Protein AF-A0A2W2CKX4-F1 (afdb_monomer)

Structure (mmCIF, N/CA/C/O backbone):
data_AF-A0A2W2CKX4-F1
#
_entry.id   AF-A0A2W2CKX4-F1
#
loop_
_atom_site.group_PDB
_atom_site.id
_atom_site.type_symbol
_atom_site.label_atom_id
_atom_site.label_alt_id
_atom_site.label_comp_id
_atom_site.label_asym_id
_atom_site.label_entity_id
_atom_site.label_seq_id
_atom_site.pdbx_PDB_ins_code
_atom_site.Cartn_x
_atom_site.Cartn_y
_atom_site.Cartn_z
_atom_site.occupancy
_atom_site.B_iso_or_equiv
_atom_site.auth_seq_id
_atom_site.auth_comp_id
_atom_site.auth_asym_id
_atom_site.auth_atom_id
_atom_site.pdbx_PDB_model_num
ATOM 1 N N . MET A 1 1 ? 2.105 0.013 21.541 1.00 48.53 1 MET A N 1
ATOM 2 C CA . MET A 1 1 ? 2.061 0.654 20.203 1.00 48.53 1 MET A CA 1
ATOM 3 C C . MET A 1 1 ? 1.882 -0.472 19.194 1.00 48.53 1 MET A C 1
ATOM 5 O O . MET A 1 1 ? 2.541 -1.479 19.373 1.00 48.53 1 MET A O 1
ATO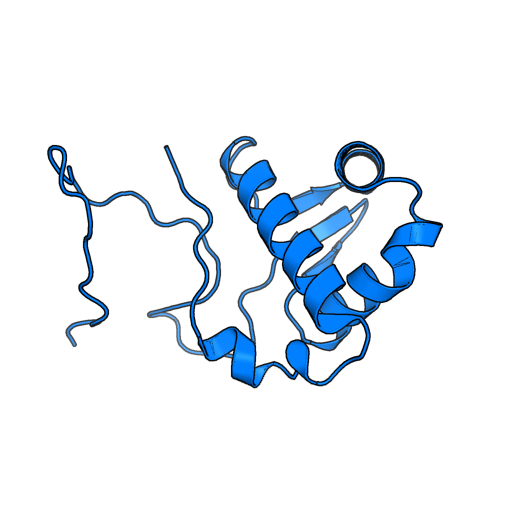M 9 N N . GLY A 1 2 ? 0.932 -0.388 18.254 1.00 50.91 2 GLY A N 1
ATOM 10 C CA . GLY A 1 2 ? 0.745 -1.472 17.276 1.00 50.91 2 GLY A CA 1
ATOM 11 C C . GLY A 1 2 ? 1.788 -1.342 16.178 1.00 50.91 2 GLY A C 1
ATOM 12 O O . GLY A 1 2 ? 1.948 -0.247 15.644 1.00 50.91 2 GLY A O 1
ATOM 13 N N . THR A 1 3 ? 2.508 -2.415 15.882 1.00 58.66 3 THR A N 1
ATOM 14 C CA . THR A 1 3 ? 3.509 -2.453 14.815 1.00 58.66 3 THR A CA 1
ATOM 15 C C . THR A 1 3 ? 2.902 -3.094 13.576 1.00 58.66 3 THR A C 1
ATOM 17 O O . THR A 1 3 ? 2.125 -4.045 13.675 1.00 58.66 3 THR A O 1
ATOM 20 N N . PHE A 1 4 ? 3.211 -2.523 12.411 1.00 68.25 4 PHE A N 1
ATOM 21 C CA . PHE A 1 4 ? 2.941 -3.180 11.141 1.00 68.25 4 PHE A CA 1
ATOM 22 C C . PHE A 1 4 ? 3.989 -4.270 10.987 1.00 68.25 4 PHE A C 1
ATOM 24 O O . PHE A 1 4 ? 5.178 -3.974 11.096 1.00 68.25 4 PHE A O 1
ATOM 31 N N . ASP A 1 5 ? 3.541 -5.500 10.796 1.00 67.38 5 ASP A N 1
ATOM 32 C CA . ASP A 1 5 ? 4.416 -6.651 10.650 1.00 67.38 5 ASP A CA 1
ATOM 33 C C . ASP A 1 5 ? 4.109 -7.347 9.333 1.00 67.38 5 ASP A C 1
ATOM 35 O O . ASP A 1 5 ? 2.965 -7.303 8.859 1.00 67.38 5 ASP A O 1
ATOM 39 N N . TRP A 1 6 ? 5.136 -7.954 8.753 1.00 71.88 6 TRP A N 1
ATOM 40 C CA . TRP A 1 6 ? 5.011 -8.706 7.521 1.00 71.88 6 TRP A CA 1
ATOM 41 C C . TRP A 1 6 ? 5.612 -10.102 7.661 1.00 71.88 6 TRP A C 1
ATOM 43 O O . TRP A 1 6 ? 6.492 -10.324 8.483 1.00 71.88 6 TRP A O 1
ATOM 53 N N . HIS A 1 7 ? 5.124 -11.047 6.866 1.00 72.50 7 HIS A N 1
ATOM 54 C CA . HIS A 1 7 ? 5.530 -12.440 6.920 1.00 72.50 7 HIS A CA 1
ATOM 55 C C . HIS A 1 7 ? 5.988 -12.906 5.529 1.00 72.50 7 HIS A C 1
ATOM 57 O O . HIS A 1 7 ? 5.705 -12.271 4.512 1.00 72.50 7 HIS A O 1
ATOM 63 N N . SER A 1 8 ? 6.773 -13.981 5.477 1.00 72.56 8 SER A N 1
ATOM 64 C CA . SER A 1 8 ? 7.434 -14.444 4.246 1.00 72.56 8 SER A CA 1
ATOM 65 C C . SER A 1 8 ? 6.476 -14.944 3.161 1.00 72.56 8 SER A C 1
ATOM 67 O O . SER A 1 8 ? 6.881 -15.138 2.022 1.00 72.56 8 SER A O 1
ATOM 69 N N . ASP A 1 9 ? 5.190 -15.112 3.459 1.00 71.06 9 ASP A N 1
ATOM 70 C CA . ASP A 1 9 ? 4.160 -15.438 2.472 1.00 71.06 9 ASP A CA 1
ATOM 71 C C . ASP A 1 9 ? 3.959 -14.317 1.441 1.00 71.06 9 ASP A C 1
ATOM 73 O O . ASP A 1 9 ? 3.447 -14.586 0.354 1.00 71.06 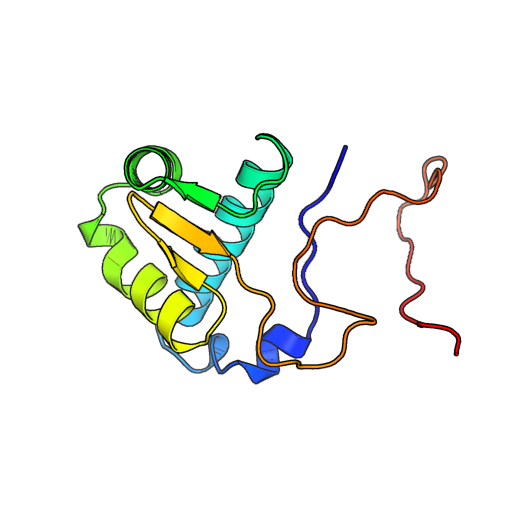9 ASP A O 1
ATOM 77 N N . ILE A 1 10 ? 4.455 -13.099 1.691 1.00 78.94 10 ILE A N 1
ATOM 78 C CA . ILE A 1 10 ? 4.550 -12.069 0.650 1.00 78.94 10 ILE A CA 1
ATOM 79 C C . ILE A 1 10 ? 5.377 -12.534 -0.559 1.00 78.94 10 ILE A C 1
ATOM 81 O O . ILE A 1 10 ? 5.079 -12.134 -1.683 1.00 78.94 10 ILE A O 1
ATOM 85 N N . ASP A 1 11 ? 6.352 -13.429 -0.367 1.00 79.81 11 ASP A N 1
ATOM 86 C CA . ASP A 1 11 ? 7.160 -13.987 -1.457 1.00 79.81 11 ASP A CA 1
ATOM 87 C C . ASP A 1 11 ? 6.290 -14.789 -2.440 1.00 79.81 11 ASP A C 1
ATOM 89 O O . ASP A 1 11 ? 6.597 -14.870 -3.627 1.00 79.81 11 ASP A O 1
ATOM 93 N N . SER A 1 12 ? 5.160 -15.336 -1.973 1.00 80.06 12 SER A N 1
ATOM 94 C CA . SER A 1 12 ? 4.214 -16.094 -2.802 1.00 80.06 12 SER A CA 1
ATOM 95 C C . SER A 1 12 ? 3.292 -15.220 -3.658 1.00 80.06 12 SER A C 1
ATOM 97 O O . SER A 1 12 ? 2.613 -15.730 -4.548 1.00 80.06 12 SER A O 1
ATOM 99 N N . THR A 1 13 ? 3.272 -13.905 -3.419 1.00 81.25 13 THR A N 1
ATOM 100 C CA . THR A 1 13 ? 2.424 -12.955 -4.162 1.00 81.25 13 THR A CA 1
ATOM 101 C C . THR A 1 13 ? 2.982 -12.606 -5.543 1.00 81.25 13 THR A C 1
ATOM 103 O O . THR A 1 13 ? 2.291 -11.983 -6.342 1.00 81.25 13 THR A O 1
ATOM 106 N N . GLY A 1 14 ? 4.237 -12.976 -5.822 1.00 85.94 14 GLY A N 1
ATOM 107 C CA . GLY A 1 14 ? 4.952 -12.575 -7.034 1.00 85.94 14 GLY A CA 1
ATOM 108 C C . GLY A 1 14 ? 5.498 -11.145 -6.983 1.00 85.94 14 GLY A C 1
ATOM 109 O O . GLY A 1 14 ? 6.186 -10.741 -7.912 1.00 85.94 14 GLY A O 1
ATOM 110 N N . LEU A 1 15 ? 5.274 -10.387 -5.897 1.00 89.12 15 LEU A N 1
ATOM 111 C CA . LEU A 1 15 ? 5.688 -8.982 -5.760 1.00 89.12 15 LEU A CA 1
ATOM 112 C C . LEU A 1 15 ? 7.143 -8.735 -6.182 1.00 89.12 15 LEU A C 1
ATOM 114 O O . LEU A 1 15 ? 7.419 -7.790 -6.916 1.00 89.12 15 LEU A O 1
ATOM 118 N N . PHE A 1 16 ? 8.068 -9.588 -5.741 1.00 91.25 16 PHE A N 1
ATOM 119 C CA . PHE A 1 16 ? 9.504 -9.431 -5.993 1.00 91.25 16 PHE A CA 1
ATOM 120 C C . PHE A 1 16 ? 9.971 -9.940 -7.364 1.00 91.25 16 PHE A C 1
ATOM 122 O O . PHE A 1 16 ? 11.144 -9.787 -7.699 1.00 91.25 16 PHE A O 1
ATOM 129 N N . GLU A 1 17 ? 9.077 -10.521 -8.165 1.00 92.38 17 GLU A N 1
ATOM 130 C CA . GLU A 1 17 ? 9.359 -10.925 -9.547 1.00 92.38 17 GLU A CA 1
ATOM 131 C C . GLU A 1 17 ? 9.236 -9.743 -10.528 1.00 92.38 17 GLU A C 1
ATOM 133 O O . GLU A 1 17 ? 9.734 -9.814 -11.653 1.00 92.38 17 GLU A O 1
ATOM 138 N N . HIS A 1 18 ? 8.613 -8.640 -10.098 1.00 90.38 18 HIS A N 1
ATOM 139 C CA . HIS A 1 18 ? 8.442 -7.422 -10.889 1.00 90.38 18 HIS A CA 1
ATOM 140 C C . HIS A 1 18 ? 9.607 -6.441 -10.706 1.00 90.38 18 HIS A C 1
ATOM 142 O O . HIS A 1 18 ? 10.176 -6.319 -9.620 1.00 90.38 18 HIS A O 1
ATOM 148 N N . GLU A 1 19 ? 9.914 -5.671 -11.756 1.00 89.62 19 GLU A N 1
ATOM 149 C CA . GLU A 1 19 ? 10.958 -4.632 -11.724 1.00 89.62 19 GLU A CA 1
ATOM 150 C C . GLU A 1 19 ? 10.711 -3.570 -10.638 1.00 89.62 19 GLU A C 1
ATOM 152 O O . GLU A 1 19 ? 11.650 -3.139 -9.968 1.00 89.62 19 GLU A O 1
ATOM 157 N N . ASP A 1 20 ? 9.438 -3.251 -10.384 1.00 88.25 20 ASP A N 1
ATOM 158 C CA . ASP A 1 20 ? 9.001 -2.295 -9.362 1.00 88.25 20 ASP A CA 1
ATOM 159 C C . ASP A 1 20 ? 8.767 -2.942 -7.983 1.00 88.25 20 ASP A C 1
ATOM 161 O O . ASP A 1 20 ? 8.346 -2.274 -7.036 1.00 88.25 20 ASP A O 1
ATOM 165 N N . GLY A 1 21 ? 9.046 -4.241 -7.826 1.00 91.81 21 GLY A N 1
ATOM 166 C CA . GLY A 1 21 ? 8.688 -5.024 -6.639 1.00 91.81 21 GLY A CA 1
ATOM 167 C C . GLY A 1 21 ? 9.246 -4.473 -5.327 1.00 91.81 21 GLY A C 1
ATOM 168 O O . GLY A 1 21 ? 8.536 -4.376 -4.327 1.00 91.81 21 GLY A O 1
ATOM 169 N N . LEU A 1 22 ? 10.510 -4.041 -5.328 1.00 92.50 22 LEU A N 1
ATOM 170 C CA . LEU A 1 22 ? 11.144 -3.450 -4.143 1.00 92.50 22 LEU A CA 1
ATOM 171 C C . LEU A 1 22 ? 10.571 -2.068 -3.798 1.00 92.50 22 LEU A C 1
ATOM 173 O O . LEU A 1 22 ? 10.434 -1.739 -2.617 1.00 92.50 22 LEU A O 1
ATOM 177 N N . ALA A 1 23 ? 10.222 -1.267 -4.808 1.00 91.94 23 ALA A N 1
ATOM 178 C CA . ALA A 1 23 ? 9.601 0.040 -4.608 1.00 91.94 23 ALA A CA 1
ATOM 179 C C . ALA A 1 23 ? 8.178 -0.119 -4.049 1.00 91.94 23 ALA A C 1
ATOM 181 O O . ALA A 1 23 ? 7.835 0.500 -3.038 1.00 91.94 23 ALA A O 1
ATOM 182 N N . ALA A 1 24 ? 7.398 -1.037 -4.623 1.00 91.69 24 ALA A N 1
ATOM 183 C CA . ALA A 1 24 ? 6.068 -1.404 -4.153 1.00 91.69 24 ALA A CA 1
ATOM 184 C C . ALA A 1 24 ? 6.086 -1.961 -2.724 1.00 91.69 24 ALA A C 1
ATOM 186 O O . ALA A 1 24 ? 5.291 -1.538 -1.883 1.00 91.69 24 ALA A O 1
ATOM 187 N N . PHE A 1 25 ? 7.042 -2.831 -2.398 1.00 91.38 25 PHE A N 1
ATOM 188 C CA . PHE A 1 25 ? 7.235 -3.305 -1.031 1.00 91.38 25 PHE A CA 1
ATOM 189 C C . PHE A 1 25 ? 7.560 -2.159 -0.061 1.00 91.38 25 PHE A C 1
ATOM 191 O O . PHE A 1 25 ? 6.965 -2.063 1.014 1.00 91.38 25 PHE A O 1
ATOM 198 N N . GLY A 1 26 ? 8.450 -1.239 -0.445 1.00 90.44 26 GLY A N 1
ATOM 199 C CA . GLY A 1 26 ? 8.779 -0.059 0.358 1.00 90.44 26 GLY A CA 1
ATOM 200 C C . GLY A 1 26 ? 7.570 0.849 0.613 1.00 90.44 26 GLY A C 1
ATOM 201 O O . GLY A 1 26 ? 7.360 1.303 1.744 1.00 90.44 26 GLY A O 1
ATOM 202 N N . LEU A 1 27 ? 6.744 1.073 -0.414 1.00 90.81 27 LEU A N 1
ATOM 203 C CA . LEU A 1 27 ? 5.470 1.784 -0.302 1.00 90.81 27 LEU A CA 1
ATOM 204 C C . LEU A 1 27 ? 4.538 1.081 0.693 1.00 90.81 27 LEU A C 1
ATOM 206 O O . LEU A 1 27 ? 4.011 1.716 1.610 1.00 90.81 27 LEU A O 1
ATOM 210 N N . TRP A 1 28 ? 4.388 -0.234 0.557 1.00 89.56 28 TRP A N 1
ATOM 211 C CA . TRP A 1 28 ? 3.524 -1.053 1.398 1.00 89.56 28 TRP A CA 1
ATOM 212 C C . TRP A 1 28 ? 3.950 -1.043 2.874 1.00 89.56 28 TRP A C 1
ATOM 214 O O . TRP A 1 28 ? 3.117 -0.775 3.741 1.00 89.56 28 TRP A O 1
ATOM 224 N N . ILE A 1 29 ? 5.245 -1.204 3.176 1.00 88.19 29 ILE A N 1
ATOM 225 C CA . ILE A 1 29 ? 5.786 -1.130 4.547 1.00 88.19 29 ILE A CA 1
ATOM 226 C C . ILE A 1 29 ? 5.529 0.241 5.185 1.00 88.19 29 ILE A C 1
ATOM 228 O O . ILE A 1 29 ? 5.133 0.334 6.353 1.00 88.19 29 ILE A O 1
ATOM 232 N N . ARG A 1 30 ? 5.744 1.330 4.439 1.00 88.88 30 ARG A N 1
ATOM 233 C CA . ARG A 1 30 ? 5.540 2.686 4.963 1.00 88.88 30 ARG A CA 1
ATOM 234 C C . ARG A 1 30 ? 4.058 3.005 5.172 1.00 88.88 30 ARG A C 1
ATOM 236 O O . ARG A 1 30 ? 3.718 3.604 6.191 1.00 88.88 30 ARG A O 1
ATOM 243 N N . ALA A 1 31 ? 3.188 2.604 4.245 1.00 88.81 31 ALA A N 1
ATOM 244 C CA . ALA A 1 31 ? 1.736 2.759 4.355 1.00 88.81 31 ALA A CA 1
ATOM 245 C C . ALA A 1 31 ? 1.181 1.969 5.544 1.00 88.81 31 ALA A C 1
ATOM 247 O O . ALA A 1 31 ? 0.417 2.505 6.352 1.00 88.81 31 ALA A O 1
ATOM 248 N N . GLY A 1 32 ? 1.658 0.733 5.698 1.00 84.94 32 GLY A N 1
ATOM 249 C CA . GLY A 1 32 ? 1.438 -0.091 6.870 1.00 84.94 32 GLY A CA 1
ATOM 250 C C . GLY A 1 32 ? 1.827 0.671 8.123 1.00 84.94 32 GLY A C 1
ATOM 251 O O . GLY A 1 32 ? 0.961 1.097 8.874 1.00 84.94 32 GLY A O 1
ATOM 252 N N . THR A 1 33 ? 3.109 0.980 8.299 1.00 83.06 33 THR A N 1
ATOM 253 C CA . THR A 1 33 ? 3.618 1.730 9.463 1.00 83.06 33 THR A CA 1
ATOM 254 C C . THR A 1 33 ? 2.799 2.988 9.787 1.00 83.06 33 THR A C 1
ATOM 256 O O . THR A 1 33 ? 2.456 3.215 10.950 1.00 83.06 33 THR A O 1
ATOM 259 N N . TRP A 1 34 ? 2.436 3.789 8.777 1.00 85.56 34 TRP A N 1
ATOM 260 C CA . TRP A 1 34 ? 1.613 4.983 8.968 1.00 85.56 34 TRP A CA 1
ATOM 261 C C . TRP A 1 34 ? 0.225 4.643 9.513 1.00 85.56 34 TRP A C 1
ATOM 263 O O . TRP A 1 34 ? -0.161 5.187 10.551 1.00 85.56 34 TRP A O 1
ATOM 273 N N . THR A 1 35 ? -0.504 3.714 8.886 1.00 78.88 35 THR A N 1
ATOM 274 C CA . THR A 1 35 ? -1.847 3.323 9.353 1.00 78.88 35 THR A CA 1
ATOM 275 C C . THR A 1 35 ? -1.817 2.787 10.788 1.00 78.88 35 THR A C 1
ATOM 277 O O . THR A 1 35 ? -2.779 2.974 11.528 1.00 78.88 35 THR A O 1
ATOM 280 N N . GLY A 1 36 ? -0.687 2.248 11.251 1.00 72.38 36 GLY A N 1
ATOM 281 C CA . GLY A 1 36 ? -0.481 1.804 12.636 1.00 72.38 36 GLY A CA 1
ATOM 282 C C . GLY A 1 36 ? -0.463 2.902 13.676 1.00 72.38 36 GLY A C 1
ATOM 283 O O . GLY A 1 36 ? -1.005 2.739 14.772 1.00 72.38 36 GLY A O 1
ATOM 284 N N . GLY A 1 37 ? 0.127 4.038 13.308 1.00 71.94 37 GLY A N 1
ATOM 285 C CA . GLY A 1 37 ? 0.065 5.271 14.085 1.00 71.94 37 GLY A CA 1
ATOM 286 C C . GLY A 1 37 ? -1.274 6.003 13.956 1.00 71.94 37 GLY A C 1
ATOM 287 O O . GLY A 1 37 ? -1.607 6.805 14.823 1.00 71.94 37 GLY A O 1
ATOM 288 N N . HIS A 1 38 ? -2.061 5.704 12.917 1.00 70.56 38 HIS A N 1
ATOM 289 C CA . HIS A 1 38 ? -3.257 6.459 12.525 1.00 70.56 38 HIS A CA 1
ATOM 290 C C . HIS A 1 38 ? -4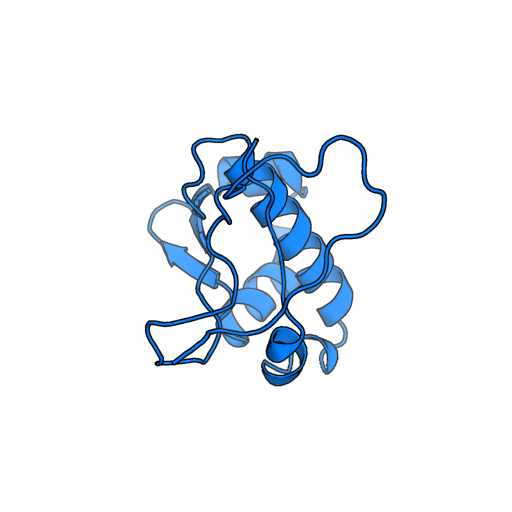.519 5.591 12.574 1.00 70.56 38 HIS A C 1
ATOM 292 O O . HIS A 1 38 ? -5.221 5.387 11.587 1.00 70.56 38 HIS A O 1
ATOM 298 N N . GLY A 1 39 ? -4.810 5.059 13.763 1.00 66.69 39 GLY A N 1
ATOM 299 C CA . GLY A 1 39 ? -6.067 4.355 14.038 1.00 66.69 39 GLY A CA 1
ATOM 300 C C . GLY A 1 39 ? -6.102 2.884 13.621 1.00 66.69 39 GLY A C 1
ATOM 301 O O . GLY A 1 39 ? -7.116 2.237 13.855 1.00 66.69 39 GLY A O 1
ATOM 302 N N . ARG A 1 40 ? -5.005 2.337 13.076 1.00 68.81 40 ARG A N 1
ATOM 303 C CA . ARG A 1 40 ? -4.873 0.924 12.666 1.00 68.81 40 ARG A CA 1
ATOM 304 C C . ARG A 1 40 ? -5.926 0.499 11.643 1.00 68.81 40 ARG A C 1
ATOM 306 O O . ARG A 1 40 ? -6.413 -0.624 11.653 1.00 68.81 40 ARG A O 1
ATOM 313 N N . THR A 1 41 ? -6.293 1.417 10.757 1.00 70.94 41 THR A N 1
ATOM 314 C CA . THR A 1 41 ? -7.395 1.218 9.807 1.00 70.94 41 THR A CA 1
ATOM 315 C C . THR A 1 41 ? -7.018 0.305 8.643 1.00 70.94 41 THR A C 1
ATOM 317 O O . THR A 1 41 ? -7.904 -0.244 7.989 1.00 70.94 41 THR A O 1
ATOM 320 N N . GLY A 1 42 ? -5.719 0.186 8.342 1.00 78.69 42 GLY A N 1
ATOM 321 C CA . GLY A 1 42 ? -5.245 -0.423 7.099 1.00 78.69 42 GLY A CA 1
ATOM 322 C C . GLY A 1 42 ? -5.732 0.321 5.852 1.00 78.69 42 GLY A C 1
ATOM 323 O O . GLY A 1 42 ? -5.705 -0.242 4.771 1.00 78.69 42 GLY A O 1
ATOM 324 N N . PHE A 1 43 ? -6.218 1.558 5.983 1.00 86.25 43 PHE A N 1
ATOM 325 C CA . PHE A 1 43 ? -6.707 2.368 4.872 1.00 86.25 43 PHE A CA 1
ATOM 326 C C . PHE A 1 43 ? -5.848 3.619 4.724 1.00 86.25 43 PHE A C 1
ATOM 328 O O . PHE A 1 43 ? -5.642 4.347 5.699 1.00 86.25 43 PHE A O 1
ATOM 335 N N . VAL A 1 44 ? -5.392 3.890 3.503 1.00 88.75 44 VAL A N 1
ATOM 336 C CA . VAL A 1 44 ? -4.650 5.105 3.160 1.00 88.75 44 VAL A CA 1
ATOM 337 C C . VAL A 1 44 ? -5.431 5.885 2.112 1.00 88.75 44 VAL A C 1
ATOM 339 O O . VAL A 1 44 ? -5.669 5.399 1.009 1.00 88.75 44 VAL A O 1
ATOM 342 N N . GLY A 1 45 ? -5.834 7.109 2.456 1.00 90.38 45 GLY A N 1
ATOM 343 C CA . GLY A 1 45 ? -6.551 7.992 1.537 1.00 90.38 45 GLY A CA 1
ATOM 344 C C . GLY A 1 45 ? -5.658 8.535 0.418 1.00 90.38 45 GLY A C 1
ATOM 345 O O . GLY A 1 45 ? -4.453 8.684 0.604 1.00 90.38 45 GLY A O 1
ATOM 346 N N . ASP A 1 46 ? -6.244 8.927 -0.713 1.00 90.00 46 ASP A N 1
ATOM 347 C CA . ASP A 1 46 ? -5.521 9.471 -1.876 1.00 90.00 46 ASP A CA 1
ATOM 348 C C . ASP A 1 46 ? -4.684 10.710 -1.529 1.00 90.00 46 ASP A C 1
ATOM 350 O O . ASP A 1 46 ? -3.552 10.868 -1.986 1.00 90.00 46 ASP A O 1
ATOM 354 N N . ALA A 1 47 ? -5.230 11.599 -0.696 1.00 88.06 47 ALA A N 1
ATOM 355 C CA . ALA A 1 47 ? -4.503 12.770 -0.212 1.00 88.06 47 ALA A CA 1
ATOM 356 C C . ALA A 1 47 ? -3.310 12.370 0.669 1.00 88.06 47 ALA A C 1
ATOM 358 O O . ALA A 1 47 ? -2.232 12.947 0.549 1.00 88.06 47 ALA A O 1
ATOM 359 N N . GLN A 1 48 ? -3.492 11.346 1.505 1.00 88.12 48 GLN A N 1
ATOM 360 C CA . GLN A 1 48 ? -2.451 10.859 2.399 1.00 88.12 48 GLN A CA 1
ATOM 361 C C . GLN A 1 48 ? -1.346 10.126 1.639 1.00 88.12 48 GLN A C 1
ATOM 363 O O . GLN A 1 48 ? -0.171 10.297 1.952 1.00 88.12 48 GLN A O 1
ATOM 368 N N . LEU A 1 49 ? -1.713 9.345 0.622 1.00 87.62 49 LEU A N 1
ATOM 369 C CA . LEU A 1 49 ? -0.774 8.722 -0.303 1.00 87.62 49 LEU A CA 1
ATOM 370 C C . LEU A 1 49 ? 0.140 9.774 -0.934 1.00 87.62 49 LEU A C 1
ATOM 372 O O . LEU A 1 49 ? 1.358 9.616 -0.914 1.00 87.62 49 LEU A O 1
ATOM 376 N N . ARG A 1 50 ? -0.438 10.886 -1.402 1.00 85.38 50 ARG A N 1
ATOM 377 C CA . ARG A 1 50 ? 0.342 11.991 -1.974 1.00 85.38 50 ARG A CA 1
ATOM 378 C C . ARG A 1 50 ? 1.293 12.634 -0.969 1.00 85.38 50 ARG A C 1
ATOM 380 O O . ARG A 1 50 ? 2.430 12.947 -1.302 1.00 85.38 50 ARG A O 1
ATOM 387 N N . GLU A 1 51 ? 0.835 12.829 0.263 1.00 85.19 51 GLU A N 1
ATOM 388 C CA . GLU A 1 51 ? 1.647 13.427 1.326 1.00 85.19 51 GLU A CA 1
ATOM 389 C C . GLU A 1 51 ? 2.807 12.518 1.763 1.00 85.19 51 GLU A C 1
ATOM 391 O O . GLU A 1 51 ? 3.919 12.990 1.987 1.00 85.19 51 GLU A O 1
ATOM 396 N N . LEU A 1 52 ? 2.567 11.209 1.879 1.00 78.81 52 LEU A N 1
ATOM 397 C CA . LEU A 1 52 ? 3.561 10.257 2.379 1.00 78.81 52 LEU A CA 1
ATOM 398 C C . LEU A 1 52 ? 4.587 9.847 1.319 1.00 78.81 52 LEU A C 1
ATOM 400 O O . LEU A 1 52 ? 5.733 9.531 1.672 1.00 78.81 52 LEU A O 1
ATOM 404 N N . PHE A 1 53 ? 4.170 9.808 0.051 1.00 81.12 53 PHE A N 1
ATOM 405 C CA . PHE A 1 53 ? 4.887 9.090 -1.003 1.00 81.12 53 PHE A CA 1
ATOM 406 C C . PHE A 1 53 ? 5.188 9.905 -2.260 1.00 81.12 53 PHE A C 1
ATOM 408 O O . PHE A 1 53 ? 5.911 9.402 -3.110 1.00 81.12 53 PHE A O 1
ATOM 415 N N . GLY A 1 54 ? 4.729 11.155 -2.356 1.00 75.94 54 GLY A N 1
ATOM 416 C CA . GLY A 1 54 ? 4.993 12.013 -3.514 1.00 75.94 54 GLY A CA 1
ATOM 417 C C . GLY A 1 54 ? 3.820 12.077 -4.489 1.00 75.94 54 GLY A C 1
ATOM 418 O O . GLY A 1 54 ? 2.702 11.667 -4.177 1.00 75.94 54 GLY A O 1
ATOM 419 N N . ALA A 1 55 ? 4.033 12.665 -5.666 1.00 64.56 55 ALA A N 1
ATOM 420 C CA . ALA A 1 55 ? 2.948 12.838 -6.629 1.00 64.56 55 ALA A CA 1
ATOM 421 C C . ALA A 1 55 ? 2.389 11.473 -7.069 1.00 64.56 55 ALA A C 1
ATOM 423 O O . ALA A 1 55 ? 3.136 10.520 -7.263 1.00 64.56 55 ALA A O 1
ATOM 424 N N . SER A 1 56 ? 1.069 11.373 -7.264 1.00 64.38 56 SER A N 1
ATOM 425 C CA . SER A 1 56 ? 0.399 10.103 -7.599 1.00 64.38 56 SER A CA 1
ATOM 426 C C . SER A 1 56 ? 0.942 9.426 -8.855 1.00 64.38 56 SER A C 1
ATOM 428 O O . SER A 1 56 ? 0.857 8.209 -8.965 1.00 64.38 56 SER A O 1
ATOM 430 N N . ASP A 1 57 ? 1.488 10.210 -9.782 1.00 69.56 57 ASP A N 1
ATOM 431 C CA . ASP A 1 57 ? 2.033 9.712 -11.043 1.00 69.56 57 ASP A CA 1
ATOM 432 C C . ASP A 1 57 ? 3.388 9.015 -10.839 1.00 69.56 57 ASP A C 1
ATOM 434 O O . ASP A 1 57 ? 3.728 8.120 -11.606 1.00 69.56 57 ASP A O 1
ATOM 438 N N . GLU A 1 58 ? 4.130 9.383 -9.787 1.00 68.38 58 GLU A N 1
ATOM 439 C CA . GLU A 1 58 ? 5.422 8.781 -9.435 1.00 68.38 58 GLU A CA 1
ATOM 440 C C . GLU A 1 58 ? 5.261 7.415 -8.762 1.00 68.38 58 GLU A C 1
ATOM 442 O O . GLU A 1 58 ? 6.157 6.597 -8.882 1.00 68.38 58 GLU A O 1
ATOM 447 N N . ILE A 1 59 ? 4.123 7.166 -8.098 1.00 77.31 59 ILE A N 1
ATOM 448 C CA . ILE A 1 59 ? 3.837 5.909 -7.377 1.00 77.31 59 ILE A CA 1
ATOM 449 C C . ILE A 1 59 ? 2.803 5.018 -8.084 1.00 77.31 59 ILE A C 1
ATOM 451 O O . ILE A 1 59 ? 2.290 4.051 -7.515 1.00 77.31 59 ILE A O 1
ATOM 455 N N . ALA A 1 60 ? 2.392 5.392 -9.298 1.00 84.75 60 ALA A N 1
ATOM 456 C CA . ALA A 1 60 ? 1.292 4.734 -9.996 1.00 84.75 60 ALA A CA 1
ATOM 457 C C . ALA A 1 60 ? 1.615 3.273 -10.356 1.00 84.75 60 ALA A C 1
ATOM 459 O O . ALA A 1 60 ? 0.705 2.439 -10.359 1.00 84.75 60 ALA A O 1
ATOM 460 N N . GLY A 1 61 ? 2.885 2.970 -10.654 1.00 89.50 61 GLY A N 1
ATOM 461 C CA . GLY A 1 61 ? 3.356 1.614 -10.948 1.00 89.50 61 GLY A CA 1
ATOM 462 C C . GLY A 1 61 ? 3.299 0.724 -9.710 1.00 89.50 61 GLY A C 1
ATOM 463 O O . GLY A 1 61 ? 2.690 -0.342 -9.735 1.00 89.50 61 GLY A O 1
ATOM 464 N N . GLU A 1 62 ? 3.811 1.224 -8.592 1.00 91.88 62 GLU A N 1
ATOM 465 C CA . GLU A 1 62 ? 3.846 0.553 -7.298 1.00 91.88 62 GLU A CA 1
ATOM 466 C C . GLU A 1 62 ? 2.444 0.282 -6.762 1.00 91.88 62 GLU A C 1
ATOM 468 O O . GLU A 1 62 ? 2.144 -0.830 -6.338 1.00 91.88 62 GLU A O 1
ATOM 473 N N . VAL A 1 63 ? 1.557 1.281 -6.809 1.00 91.56 63 VAL A N 1
ATOM 474 C CA . VAL A 1 63 ? 0.162 1.121 -6.377 1.00 91.56 63 VAL A CA 1
ATOM 475 C C . VAL A 1 63 ? -0.560 0.103 -7.254 1.00 91.56 63 VAL A C 1
ATOM 477 O O . VAL A 1 63 ? -1.280 -0.746 -6.729 1.00 91.56 63 VAL A O 1
ATOM 480 N N . ARG A 1 64 ? -0.365 0.156 -8.580 1.00 92.25 64 ARG A N 1
ATOM 481 C CA . ARG A 1 64 ? -0.943 -0.840 -9.489 1.00 92.25 64 ARG A CA 1
ATOM 482 C C . ARG A 1 64 ? -0.443 -2.236 -9.139 1.00 92.25 64 ARG A C 1
ATOM 484 O O . ARG A 1 64 ? -1.269 -3.135 -9.033 1.00 92.25 64 ARG A O 1
ATOM 491 N N . LEU A 1 65 ? 0.861 -2.391 -8.927 1.00 92.50 65 LEU A N 1
ATOM 492 C CA . LEU A 1 6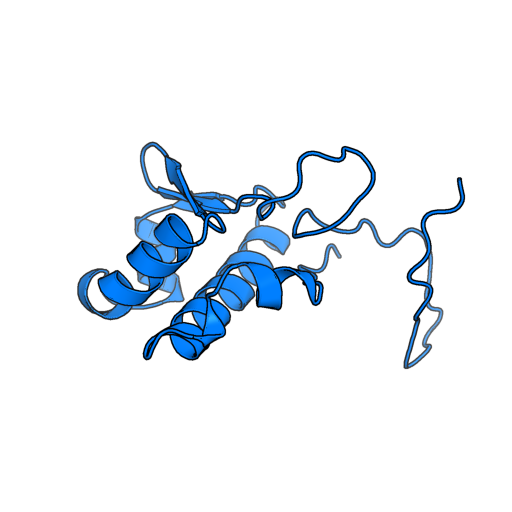5 ? 1.464 -3.670 -8.590 1.00 92.50 65 LEU A CA 1
ATOM 493 C C . LEU A 1 65 ? 0.910 -4.215 -7.268 1.00 92.50 65 LEU A C 1
ATOM 495 O O . LEU A 1 65 ? 0.494 -5.365 -7.222 1.00 92.50 65 LEU A O 1
ATOM 499 N N . LEU A 1 66 ? 0.808 -3.392 -6.218 1.00 91.31 66 LEU A N 1
ATOM 500 C CA . LEU A 1 66 ? 0.226 -3.806 -4.934 1.00 91.31 66 LEU A CA 1
ATOM 501 C C . LEU A 1 66 ? -1.231 -4.266 -5.057 1.00 91.31 66 LEU A C 1
ATOM 503 O O . LEU A 1 66 ? -1.639 -5.180 -4.341 1.00 91.31 66 LEU A O 1
ATOM 507 N N . VAL A 1 67 ? -2.014 -3.657 -5.951 1.00 90.94 67 VAL A N 1
ATOM 508 C CA . VAL A 1 67 ? -3.381 -4.109 -6.249 1.00 90.94 67 VAL A CA 1
ATOM 509 C C . VAL A 1 67 ? -3.373 -5.410 -7.053 1.00 90.94 67 VAL A C 1
ATOM 511 O O . VAL A 1 67 ? -4.141 -6.319 -6.755 1.00 90.94 67 VAL A O 1
ATOM 514 N N . GLU A 1 68 ? -2.495 -5.520 -8.049 1.00 90.31 68 GLU A N 1
ATOM 515 C CA . GLU A 1 68 ? -2.356 -6.706 -8.901 1.00 90.31 68 GLU A CA 1
ATOM 516 C C . GLU A 1 68 ? -1.960 -7.951 -8.099 1.00 90.31 68 GLU A C 1
ATOM 518 O O . GLU A 1 68 ? -2.576 -9.003 -8.265 1.00 90.31 68 GLU A O 1
ATOM 523 N N . VAL A 1 69 ? -1.006 -7.819 -7.173 1.00 87.50 69 VAL A N 1
ATOM 524 C CA . VAL A 1 69 ? -0.550 -8.923 -6.311 1.00 87.50 69 VAL A CA 1
ATOM 525 C C . VAL A 1 69 ? -1.459 -9.167 -5.098 1.00 87.50 69 VAL A C 1
ATOM 527 O O . VAL A 1 69 ? -1.128 -9.951 -4.208 1.00 87.50 69 VAL A O 1
ATOM 530 N N . GLY A 1 70 ? -2.610 -8.487 -5.034 1.00 85.88 70 GLY A N 1
ATOM 531 C CA . GLY A 1 70 ? -3.626 -8.697 -4.001 1.00 85.88 70 GLY A CA 1
ATOM 532 C C . GLY A 1 70 ? -3.230 -8.208 -2.609 1.00 85.88 70 GLY A C 1
ATOM 533 O O . GLY A 1 70 ? -3.813 -8.642 -1.619 1.00 85.88 70 GLY A O 1
ATOM 534 N N . LEU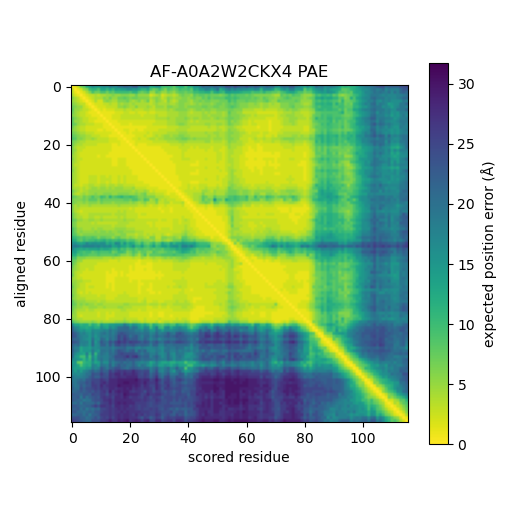 A 1 71 ? -2.248 -7.311 -2.509 1.00 86.06 71 LEU A N 1
ATOM 535 C CA . LEU A 1 71 ? -1.867 -6.689 -1.245 1.00 86.06 71 LEU A CA 1
ATOM 536 C C . LEU A 1 71 ? -2.727 -5.470 -0.932 1.00 86.06 71 LEU A C 1
ATOM 538 O O . LEU A 1 71 ? -2.904 -5.174 0.247 1.00 86.06 71 LEU A O 1
ATOM 542 N N . TRP A 1 72 ? -3.255 -4.768 -1.939 1.00 90.69 72 TRP A N 1
ATOM 543 C CA . TRP A 1 72 ? -4.147 -3.612 -1.797 1.00 90.69 72 TRP A CA 1
ATOM 544 C C . TRP A 1 72 ? -5.453 -3.787 -2.586 1.00 90.69 72 TRP A C 1
ATOM 546 O O . TRP A 1 72 ? -5.503 -4.462 -3.608 1.00 90.69 72 TRP A O 1
ATOM 556 N N . GLU A 1 73 ? -6.501 -3.094 -2.153 1.00 87.81 73 GLU A N 1
ATOM 557 C CA . GLU A 1 73 ? -7.770 -2.937 -2.863 1.00 87.81 73 GLU A CA 1
ATOM 558 C C . GLU A 1 73 ? -8.100 -1.453 -3.010 1.00 87.81 73 GLU A C 1
ATOM 560 O O . GLU A 1 73 ? -7.894 -0.658 -2.088 1.00 87.81 73 GLU A O 1
ATOM 565 N N . ARG A 1 74 ? -8.627 -1.060 -4.172 1.00 91.56 74 ARG A N 1
ATOM 566 C CA . ARG A 1 74 ? -9.140 0.296 -4.375 1.00 91.56 74 ARG A CA 1
ATOM 567 C C . ARG A 1 74 ? -10.472 0.456 -3.640 1.00 91.56 74 ARG A C 1
ATOM 569 O O . ARG A 1 74 ? -11.433 -0.233 -3.954 1.00 91.56 74 ARG A O 1
ATOM 576 N N . GLU A 1 75 ? -10.554 1.447 -2.760 1.00 88.50 75 GLU A N 1
ATOM 577 C CA . GLU A 1 75 ? -11.796 1.876 -2.104 1.00 88.50 75 GLU A CA 1
ATOM 578 C C . GLU A 1 75 ? -12.105 3.345 -2.462 1.00 88.50 75 GLU A C 1
ATOM 580 O O . GLU A 1 75 ? -11.275 4.062 -3.037 1.00 88.50 75 GLU A O 1
ATOM 585 N N . GLU A 1 76 ? -13.316 3.821 -2.155 1.00 90.25 76 GLU A N 1
ATOM 586 C CA . GLU A 1 76 ? -13.670 5.227 -2.379 1.00 90.25 76 GLU A CA 1
ATOM 587 C C . GLU A 1 76 ? -12.712 6.151 -1.603 1.00 90.25 76 GLU A C 1
ATOM 589 O O . GLU A 1 76 ? -12.612 6.099 -0.379 1.00 90.25 76 GLU A O 1
ATOM 594 N N . GLY A 1 77 ? -11.984 6.999 -2.335 1.00 89.69 77 GLY A N 1
ATOM 595 C CA . GLY A 1 77 ? -11.061 7.980 -1.764 1.00 89.69 77 GLY A CA 1
ATOM 596 C C . GLY A 1 77 ? -9.708 7.438 -1.292 1.00 89.69 77 GLY A C 1
ATOM 597 O O . GLY A 1 77 ? -8.974 8.195 -0.653 1.00 89.69 77 GLY A O 1
ATOM 598 N N . GLY A 1 78 ? -9.345 6.182 -1.580 1.00 91.94 78 GLY A N 1
ATOM 599 C CA . GLY A 1 78 ? -8.054 5.629 -1.161 1.00 91.94 78 GLY A CA 1
ATOM 600 C C . GLY A 1 78 ? -7.849 4.152 -1.479 1.00 91.94 78 GLY A C 1
ATOM 601 O O . GLY A 1 78 ? -8.414 3.616 -2.430 1.00 91.94 78 GLY A O 1
ATOM 602 N N . TYR A 1 79 ? -7.004 3.501 -0.686 1.00 91.75 79 TYR A N 1
ATOM 603 C CA . TYR A 1 79 ? -6.697 2.081 -0.816 1.00 91.75 79 TYR A CA 1
ATOM 604 C C . TYR A 1 79 ? -6.722 1.394 0.542 1.00 91.75 79 TYR A C 1
ATOM 606 O O . TYR A 1 79 ? -6.215 1.922 1.537 1.00 91.75 79 TYR A O 1
ATOM 614 N N . ARG A 1 80 ? -7.304 0.199 0.561 1.00 87.88 80 ARG A N 1
ATOM 615 C CA . ARG A 1 80 ? -7.290 -0.719 1.693 1.00 87.88 80 ARG A CA 1
ATOM 616 C C . ARG A 1 80 ? -6.142 -1.693 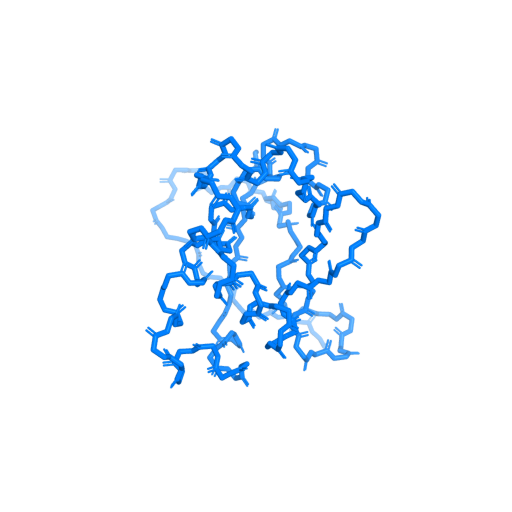1.525 1.00 87.88 80 ARG A C 1
ATOM 618 O O . ARG A 1 80 ? -6.009 -2.319 0.484 1.00 87.88 80 ARG A O 1
ATOM 625 N N . MET A 1 81 ? -5.337 -1.851 2.561 1.00 84.81 81 MET A N 1
ATOM 626 C CA . MET A 1 81 ? -4.364 -2.928 2.656 1.00 84.81 81 MET A CA 1
ATOM 627 C C . MET A 1 81 ? -5.116 -4.230 2.939 1.00 84.81 81 MET A C 1
ATOM 629 O O . MET A 1 81 ? -5.828 -4.334 3.940 1.00 84.81 81 MET A O 1
ATOM 633 N N . LEU A 1 82 ? -4.973 -5.193 2.040 1.00 76.00 82 LEU A N 1
ATOM 634 C CA . LEU A 1 82 ? -5.532 -6.527 2.135 1.00 76.00 82 LEU A CA 1
ATOM 635 C C . LEU A 1 82 ? -4.568 -7.481 2.843 1.00 76.00 82 LEU A C 1
ATOM 637 O O . LEU A 1 82 ? -3.345 -7.315 2.823 1.00 76.00 82 LEU A O 1
ATOM 641 N N . ARG A 1 83 ? -5.154 -8.532 3.422 1.00 63.41 83 ARG A N 1
ATOM 642 C CA . ARG A 1 83 ? -4.452 -9.790 3.680 1.00 63.41 83 ARG A CA 1
ATOM 643 C C . ARG A 1 83 ? -4.168 -10.406 2.307 1.00 63.41 83 ARG A C 1
ATOM 645 O O . ARG A 1 83 ? -5.093 -10.496 1.504 1.00 63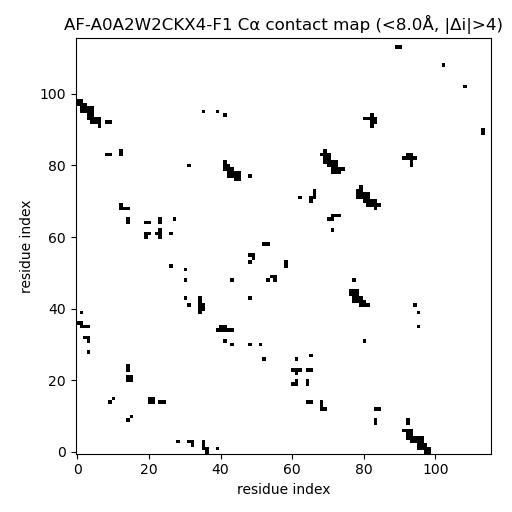.41 83 ARG A O 1
ATOM 652 N N . GLY A 1 84 ? -2.912 -10.771 2.038 1.00 48.72 84 GLY A N 1
ATOM 653 C CA . GLY A 1 84 ? -2.514 -11.475 0.812 1.00 48.72 84 GLY A CA 1
ATOM 654 C C . GLY A 1 84 ? -3.287 -12.797 0.603 1.00 48.72 84 GLY A C 1
ATOM 655 O O . GLY A 1 84 ? -4.231 -13.083 1.340 1.00 48.72 84 GLY A O 1
ATOM 656 N N . PRO A 1 85 ? -2.925 -13.630 -0.388 1.00 37.41 85 PRO A N 1
ATOM 657 C CA . PRO A 1 85 ? -3.762 -14.712 -0.927 1.00 37.41 85 PRO A CA 1
ATOM 658 C C . PRO A 1 85 ? -3.921 -15.947 -0.008 1.00 3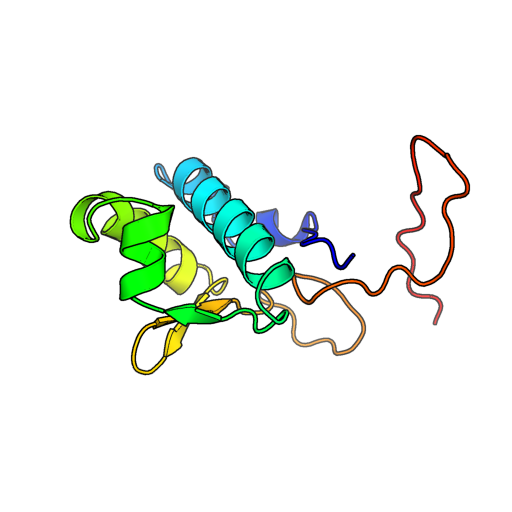7.41 85 PRO A C 1
ATOM 660 O O . PRO A 1 85 ? -3.644 -17.072 -0.417 1.00 37.41 85 PRO A O 1
ATOM 663 N N . HIS A 1 86 ? -4.418 -15.781 1.221 1.00 36.34 86 HIS A N 1
ATOM 664 C CA . HIS A 1 86 ? -4.721 -16.886 2.131 1.00 36.34 86 HIS A CA 1
ATOM 665 C C . HIS A 1 86 ? -6.133 -16.774 2.729 1.00 36.34 86 HIS A C 1
ATOM 667 O O . HIS A 1 86 ? -6.497 -15.791 3.373 1.00 36.34 86 HIS A O 1
ATOM 673 N N . THR A 1 87 ? -6.935 -17.819 2.521 1.00 36.62 87 THR A N 1
ATOM 674 C CA . THR A 1 87 ? -8.344 -17.956 2.943 1.00 36.62 87 THR A CA 1
ATOM 675 C C . THR A 1 87 ? -8.529 -18.548 4.348 1.00 36.62 87 THR A C 1
ATOM 677 O O . THR A 1 87 ? -9.652 -18.867 4.731 1.00 36.62 87 THR A O 1
ATOM 680 N N . ASP A 1 88 ? -7.451 -18.717 5.115 1.00 42.09 88 ASP A N 1
ATOM 681 C CA . ASP A 1 88 ? -7.473 -19.296 6.467 1.00 42.09 88 ASP A CA 1
ATOM 682 C C . ASP A 1 88 ? -7.645 -18.198 7.546 1.00 42.09 88 ASP A C 1
ATOM 684 O O . ASP A 1 88 ? -6.883 -17.219 7.542 1.00 42.09 88 ASP A O 1
ATOM 688 N N . PRO A 1 89 ? -8.652 -18.284 8.440 1.00 44.56 89 PRO A N 1
ATOM 689 C CA . PRO A 1 89 ? -8.889 -17.289 9.486 1.00 44.56 89 PRO A CA 1
ATOM 690 C C . PRO A 1 89 ? -7.730 -17.128 10.493 1.00 44.56 89 PRO A C 1
ATOM 692 O O . PRO A 1 89 ? -7.553 -16.007 10.980 1.00 44.56 89 PRO A O 1
ATOM 695 N N . ASP A 1 90 ? -6.876 -18.139 10.709 1.00 47.81 90 ASP A N 1
ATOM 696 C CA . ASP A 1 90 ? -5.964 -18.203 11.870 1.00 47.81 90 ASP A CA 1
ATOM 697 C C . ASP A 1 90 ? -4.457 -17.860 11.618 1.00 47.81 90 ASP A C 1
ATOM 699 O O . ASP A 1 90 ? -3.612 -18.280 12.402 1.00 47.81 90 ASP A O 1
ATOM 703 N N . GLN A 1 91 ? -4.144 -16.964 10.645 1.00 47.03 91 GLN A N 1
ATOM 704 C CA . GLN A 1 91 ? -2.901 -16.123 10.446 1.00 47.03 91 GLN A CA 1
ATOM 705 C C . GLN A 1 91 ? -1.876 -16.525 9.336 1.00 47.03 91 GLN A C 1
ATOM 707 O O . GLN A 1 91 ? -1.827 -17.706 9.010 1.00 47.03 91 GLN A O 1
ATOM 712 N N . PRO A 1 92 ? -0.961 -15.627 8.831 1.00 52.09 92 PRO A N 1
ATOM 713 C CA . PRO A 1 92 ? -0.909 -14.135 8.802 1.00 52.09 92 PRO A CA 1
ATOM 714 C C . PRO A 1 92 ? -0.495 -13.466 7.446 1.00 52.09 92 PRO A C 1
ATOM 716 O O . PRO A 1 92 ? 0.392 -13.957 6.775 1.00 52.09 92 PRO A O 1
ATOM 719 N N . LEU A 1 93 ? -1.035 -12.263 7.143 1.00 45.16 93 LEU A N 1
ATOM 720 C CA . LEU A 1 93 ? -0.359 -11.039 6.616 1.00 45.16 93 LEU A CA 1
ATOM 721 C C . LEU A 1 93 ? -1.374 -9.877 6.450 1.00 45.16 93 LEU A C 1
ATOM 723 O O . LEU A 1 93 ? -2.562 -10.144 6.290 1.00 45.16 93 LEU A O 1
ATOM 727 N N . PRO A 1 94 ? -0.946 -8.600 6.464 1.00 50.09 94 PRO A N 1
ATOM 728 C CA . PRO A 1 94 ? -0.877 -7.825 7.694 1.00 50.09 94 PRO A CA 1
ATOM 729 C C . PRO A 1 94 ? -2.268 -7.510 8.286 1.00 50.09 94 PRO A C 1
ATOM 731 O O . PRO A 1 94 ? -3.170 -6.997 7.627 1.00 50.09 94 PRO A O 1
ATOM 734 N N . LEU A 1 95 ? -2.414 -7.699 9.592 1.00 49.59 95 LEU A N 1
ATOM 735 C CA . LEU A 1 95 ? -3.383 -6.944 10.383 1.00 49.59 95 LEU A CA 1
ATOM 736 C C . LEU A 1 95 ? -2.823 -6.882 11.797 1.00 49.59 95 LEU A C 1
ATOM 738 O O . LEU A 1 95 ? -2.851 -7.868 12.521 1.00 49.59 95 LEU A O 1
ATOM 742 N N . TRP A 1 96 ? -2.211 -5.740 12.109 1.00 48.06 96 TRP A N 1
ATOM 743 C CA . TRP A 1 96 ? -1.882 -5.244 13.448 1.00 48.06 96 TRP A CA 1
ATOM 744 C C . TRP A 1 96 ? -1.772 -6.306 14.545 1.00 48.06 96 TRP A C 1
ATOM 746 O O . TRP A 1 96 ? -2.778 -6.648 15.165 1.00 48.06 96 TRP A O 1
ATOM 756 N N . ARG A 1 97 ? -0.554 -6.750 14.884 1.00 41.75 97 ARG A N 1
ATOM 757 C CA . ARG A 1 97 ? -0.378 -7.484 16.142 1.00 41.75 97 ARG A CA 1
ATOM 758 C C . ARG A 1 97 ? -0.644 -6.530 17.311 1.00 41.75 97 ARG A C 1
ATOM 760 O O . ARG A 1 97 ? -0.017 -5.471 17.434 1.00 41.75 97 ARG A O 1
ATOM 767 N N . TYR A 1 98 ? -1.593 -6.890 18.173 1.00 35.28 98 TYR A N 1
ATOM 768 C CA . TYR A 1 98 ? -1.556 -6.425 19.552 1.00 35.28 98 TYR A CA 1
ATOM 769 C C . TYR A 1 98 ? -0.330 -7.091 20.183 1.00 35.28 98 TYR A C 1
ATOM 771 O O . TYR A 1 98 ? -0.118 -8.288 20.025 1.00 35.28 98 TYR A O 1
ATOM 779 N N . SER A 1 99 ? 0.548 -6.304 20.805 1.00 37.75 99 SER A N 1
ATOM 780 C CA . SER A 1 99 ? 1.652 -6.858 21.584 1.00 37.75 99 SER A CA 1
ATOM 781 C C . SER A 1 99 ? 1.036 -7.630 22.748 1.00 37.75 99 SER A C 1
ATOM 783 O O . SER A 1 99 ? 0.597 -7.003 23.713 1.00 37.75 99 SER A O 1
ATOM 785 N N . ASP A 1 100 ? 0.943 -8.951 22.641 1.00 38.50 100 ASP A N 1
ATOM 786 C CA . ASP A 1 100 ? 0.189 -9.728 23.623 1.00 38.50 100 ASP A CA 1
ATOM 787 C C . ASP A 1 100 ? 0.869 -9.840 24.983 1.00 38.50 100 ASP A C 1
ATOM 789 O O . ASP A 1 100 ? 0.231 -10.311 25.912 1.00 38.50 100 ASP A O 1
ATOM 793 N N . THR A 1 101 ? 2.103 -9.363 25.170 1.00 37.59 101 THR A N 1
ATOM 794 C CA . THR A 1 101 ? 2.643 -8.913 26.469 1.00 37.59 101 THR A CA 1
ATOM 795 C C . THR A 1 101 ? 4.096 -8.457 26.311 1.00 37.59 101 THR A C 1
ATOM 797 O O . THR A 1 101 ? 4.750 -8.776 25.322 1.00 37.59 101 THR A O 1
ATOM 800 N N . ASP A 1 102 ? 4.570 -7.661 27.273 1.00 45.47 102 ASP A N 1
ATOM 801 C CA . ASP A 1 102 ? 5.962 -7.258 27.500 1.00 45.47 102 ASP A CA 1
ATOM 802 C C . ASP A 1 102 ? 7.034 -8.163 26.878 1.00 45.47 102 ASP A C 1
ATOM 804 O O . ASP A 1 102 ? 7.175 -9.333 27.231 1.00 45.47 102 ASP A O 1
ATOM 808 N N . LEU A 1 103 ? 7.906 -7.565 26.064 1.00 46.97 103 LEU A N 1
ATOM 809 C CA . LEU A 1 103 ? 9.220 -8.149 25.794 1.00 46.97 103 LEU A CA 1
ATOM 810 C C . LEU A 1 103 ? 10.267 -7.766 26.852 1.00 46.97 103 LEU A C 1
ATOM 812 O O . LEU A 1 103 ? 11.408 -8.192 26.710 1.00 46.97 103 LEU A O 1
ATOM 816 N N . ASP A 1 104 ? 9.912 -6.979 27.878 1.00 41.09 104 ASP A N 1
ATOM 817 C CA . ASP A 1 104 ? 10.759 -6.606 29.031 1.00 41.09 104 ASP A CA 1
ATOM 818 C C . ASP A 1 104 ? 12.237 -6.344 28.650 1.00 41.09 104 ASP A C 1
ATOM 820 O O . ASP A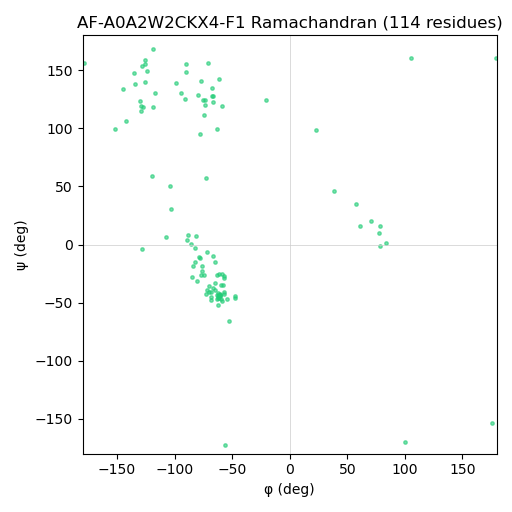 1 104 ? 13.185 -6.875 29.230 1.00 41.09 104 ASP A O 1
ATOM 824 N N . GLY A 1 105 ? 12.440 -5.582 27.567 1.00 40.00 105 GLY A N 1
ATOM 825 C CA . GLY A 1 105 ? 13.769 -5.207 27.072 1.00 40.00 105 GLY A CA 1
ATOM 826 C C . GLY A 1 105 ? 14.545 -6.265 26.266 1.00 40.00 105 GLY A C 1
ATOM 827 O O . GLY A 1 105 ? 15.749 -6.096 26.076 1.00 40.00 105 GLY A O 1
ATOM 828 N N . ARG A 1 106 ? 13.920 -7.340 25.766 1.00 37.56 106 ARG A N 1
ATOM 829 C CA . ARG A 1 106 ? 14.584 -8.332 24.894 1.00 37.56 106 ARG A CA 1
ATOM 830 C C . ARG A 1 106 ? 14.759 -7.848 23.449 1.00 37.56 106 ARG A C 1
ATOM 832 O O . ARG A 1 106 ? 13.867 -7.238 22.870 1.00 37.56 106 ARG A O 1
ATOM 839 N N . LEU A 1 107 ? 15.918 -8.186 22.867 1.00 37.34 107 LEU A N 1
ATOM 840 C CA . LEU A 1 107 ? 16.373 -7.766 21.529 1.00 37.34 107 LEU A CA 1
ATOM 841 C C . LEU A 1 107 ? 15.831 -8.626 20.362 1.00 37.34 107 LEU A C 1
ATOM 843 O O . LEU A 1 107 ? 15.865 -8.171 19.226 1.00 37.34 107 LEU A O 1
ATOM 847 N N . PHE A 1 108 ? 15.337 -9.842 20.627 1.00 34.72 108 PHE A N 1
ATOM 848 C CA . PHE A 1 108 ? 14.639 -10.702 19.659 1.00 34.72 108 PHE A CA 1
ATOM 849 C C . PHE A 1 108 ? 13.532 -11.482 20.375 1.00 34.72 108 PHE A C 1
ATOM 851 O O . PHE A 1 108 ? 13.773 -12.059 21.439 1.00 34.72 108 PHE A O 1
ATOM 858 N N . GLY A 1 109 ? 12.341 -11.520 19.782 1.00 37.38 109 GLY A N 1
ATOM 859 C CA . GLY A 1 109 ? 11.261 -12.427 20.152 1.00 37.38 109 GLY A CA 1
ATOM 860 C C . GLY A 1 109 ? 10.768 -13.119 18.889 1.00 37.38 109 GLY A C 1
ATOM 861 O O . GLY A 1 109 ? 10.279 -12.444 17.991 1.00 37.38 109 GLY A O 1
ATOM 862 N N . VAL A 1 110 ? 10.944 -14.435 18.814 1.00 39.53 110 VAL A N 1
ATOM 863 C CA . VAL A 1 110 ? 10.361 -15.290 17.777 1.00 39.53 110 VAL A CA 1
ATOM 864 C C . VAL A 1 110 ? 9.636 -16.416 18.501 1.00 39.53 110 VAL A C 1
ATOM 866 O O . VAL A 1 110 ? 10.269 -17.181 19.229 1.00 39.53 110 VAL A O 1
ATOM 869 N N . ASP A 1 111 ? 8.324 -16.484 18.302 1.00 39.59 111 ASP A N 1
ATOM 870 C CA . ASP A 1 111 ? 7.575 -17.739 18.284 1.00 39.59 111 ASP A CA 1
ATOM 871 C C . ASP A 1 111 ? 6.490 -17.612 17.202 1.00 39.59 111 ASP A C 1
ATOM 873 O O . ASP A 1 111 ? 5.524 -16.855 17.344 1.00 39.59 111 ASP A O 1
ATOM 877 N N . ASP A 1 112 ? 6.741 -18.316 16.096 1.00 42.66 112 ASP A N 1
ATOM 878 C CA . ASP A 1 112 ? 5.984 -18.348 14.841 1.00 42.66 112 ASP A CA 1
ATOM 879 C C . ASP A 1 112 ? 5.163 -19.645 14.737 1.00 42.66 112 ASP A C 1
ATOM 881 O O . ASP A 1 112 ? 5.218 -20.364 13.739 1.00 42.66 112 ASP A O 1
ATOM 885 N N . THR A 1 113 ? 4.398 -19.971 15.784 1.00 34.62 113 THR A N 1
ATOM 886 C CA . THR A 1 113 ? 3.515 -21.147 15.781 1.00 34.62 113 THR A CA 1
ATOM 887 C C . THR A 1 113 ? 2.092 -20.785 16.218 1.00 34.62 113 THR A C 1
ATOM 889 O O . THR A 1 113 ? 1.894 -20.400 17.373 1.00 34.62 113 THR A O 1
ATOM 892 N N . PRO A 1 114 ? 1.056 -20.979 15.380 1.00 34.25 114 PRO A N 1
ATOM 893 C CA . PRO A 1 114 ? -0.290 -21.202 15.884 1.00 34.25 114 PRO A CA 1
ATOM 894 C C . PRO A 1 114 ? -0.357 -22.633 16.436 1.00 34.25 114 PRO A C 1
ATOM 896 O O . PRO A 1 114 ? -0.284 -23.608 15.691 1.00 34.25 114 PRO A O 1
ATOM 899 N N . ASN A 1 115 ? -0.480 -22.772 17.756 1.00 33.94 115 ASN A N 1
ATOM 900 C CA . ASN A 1 115 ? -0.920 -24.025 18.369 1.00 33.94 115 ASN A CA 1
ATOM 901 C C . ASN A 1 115 ? -2.447 -24.144 18.232 1.00 33.94 115 ASN A C 1
ATOM 903 O O . ASN A 1 115 ? -3.167 -23.592 19.068 1.00 33.94 115 ASN A O 1
ATOM 907 N N . ASN A 1 116 ? -2.912 -24.846 17.191 1.00 36.75 116 ASN A N 1
ATOM 908 C CA . ASN A 1 116 ? -3.795 -26.034 17.242 1.00 36.75 116 ASN A CA 1
ATOM 909 C C . ASN A 1 116 ? -4.431 -26.336 15.883 1.00 36.75 116 ASN A C 1
ATOM 911 O O . ASN A 1 116 ? -5.289 -25.541 15.451 1.00 36.75 116 ASN A O 1
#

Solvent-accessible surface area (backbone atoms only — not comparable to full-atom values): 7141 Å² total; per-residue (Å²): 128,51,50,60,60,84,51,77,66,55,69,77,44,49,45,76,78,43,96,54,18,68,59,26,49,52,52,48,54,53,53,40,45,48,18,34,77,58,81,60,67,45,55,48,38,55,70,53,47,34,72,78,69,40,60,66,80,80,44,44,66,30,54,49,47,34,38,72,42,39,38,30,41,87,48,95,68,28,35,34,57,35,53,42,102,66,94,65,92,88,74,82,42,56,75,63,52,72,76,89,62,84,64,87,86,60,94,78,87,87,84,96,70,85,91,128

Mean predicted aligned error: 10.71 Å

Foldseek 3Di:
DWAWDFDPCLVVLCLVVDPCSVVLVVLLRQLSRVCRVVVQQQKAFPVRSCVRPNDCVVCVVSVVSCVSSPQWDDDVRTIHGDFGDDPDPPDDDTRTDDPPDDPVPDPDDDDPDDDD

Nearest PDB structures (foldseek):
  8tji-assembly1_A  TM=5.885E-01  e=1.713E-01  uncultured bacterium
  8tjj-assembly1_A  TM=5.781E-01  e=2.072E-01  uncultured bacterium
  8tjj-assembly1_D  TM=5.188E-01  e=3.905E-01  uncultured bacterium
  8tji-assembly1_B  TM=4.815E-01  e=3.665E-01  uncultured bacterium
  8xte-assembly3_D  TM=5.946E-01  e=3.826E+00  Penicillium brevicompactum

Sequence (116 aa):
MGTFDWHSDIDSTGLFEHEDGLAAFGLWIRAGTWTGGHGRTGFVGDAQLRELFGASDEIAGEVRLLVEVGLWEREEGGYRMLRGPHTDPDQPLPLWRYSDTDLDGRLFGVDDTPNN

Radius of gyration: 14.97 Å; Cα contacts (8 Å, |Δi|>4): 143; chains: 1; bounding box: 30×40×41 Å

Organism: NCBI:txid2670374

pLDDT: mean 70.64, std 20.7, range [33.94, 92.5]

Secondary structure (DSSP, 8-state):
-PBP---GGGGGGTGGGSTTHHHHHHHHHHHHHHHHHTTT--EEEHHHHHHHH--TTTSHHHHHHHHHTTSEEEETTEEEEPP-S---TT--SSS-B---S--TT-S---------